Protein AF-A0A7C8ZEB8-F1 (afdb_monomer_lite)

Organism: Opuntia streptacantha (NCBI:txid393608)

Radius of gyration: 20.17 Å; chains: 1; bounding box: 40×62×38 Å

Sequence (104 aa):
MSINMKTLTQALAKTAAVIEKKVQTTVQEVTGPRALQDYELEDQIGSAGPGLAWKLYSAKPRSGSSQYPNVCVWVVDKRALSEVRTRSGLSKAVEDAFLDMLRA

Foldseek 3Di:
DDDPVVVVVVVVVVVVVVVVVVVVVVVCVVQPDPCVVQKDFDDFPAFDDDVSQWTWTWIAGPDDDDPPGIDIDTDGDLVVVVVVCVVVVHDVVVSVVVVVRVVD

Secondary structure (DSSP, 8-state):
----HHHHHHHHHHHHHHHHHHHHHHHHHHH--HHHHHEEEEEEEEEESGGG-EEEEEEEESSS--S-SSEEEEE--HHHHHHHHHHTT--HHHHHHHHHHHH-

Structure (mmCIF, N/CA/C/O backbone):
data_AF-A0A7C8ZEB8-F1
#
_entry.id   AF-A0A7C8ZEB8-F1
#
loop_
_atom_site.group_PDB
_atom_site.id
_atom_site.type_symbol
_atom_site.label_atom_id
_atom_site.label_alt_id
_atom_site.label_comp_id
_atom_site.label_asym_id
_atom_site.label_entity_id
_atom_site.label_seq_id
_atom_site.pdbx_PDB_ins_code
_atom_site.Cartn_x
_atom_site.Cartn_y
_atom_site.Cartn_z
_atom_site.occupancy
_atom_site.B_iso_or_equiv
_atom_site.auth_seq_id
_atom_site.auth_comp_id
_atom_site.auth_asym_id
_atom_site.auth_atom_id
_atom_site.pdbx_PDB_model_num
ATOM 1 N N . MET A 1 1 ? 5.022 51.184 18.020 1.00 43.72 1 MET A N 1
ATOM 2 C CA . MET A 1 1 ? 4.784 49.731 18.175 1.00 43.72 1 MET A CA 1
ATOM 3 C C . MET A 1 1 ? 5.180 49.069 16.866 1.00 43.72 1 MET A C 1
ATOM 5 O O . MET A 1 1 ? 4.497 49.269 15.872 1.00 43.72 1 MET A O 1
ATOM 9 N N . SER A 1 2 ? 6.350 48.432 16.817 1.00 53.31 2 SER A N 1
ATOM 10 C CA . SER A 1 2 ? 6.947 47.894 15.589 1.00 53.31 2 SER A CA 1
ATOM 11 C C . SER A 1 2 ? 6.371 46.523 15.239 1.00 53.31 2 SER A C 1
ATOM 13 O O . SER A 1 2 ? 6.195 45.661 16.098 1.00 53.31 2 SER A O 1
ATOM 15 N N . ILE A 1 3 ? 6.088 46.323 13.953 1.00 53.75 3 ILE A N 1
ATOM 16 C CA . ILE A 1 3 ? 5.699 45.026 13.401 1.00 53.75 3 ILE A CA 1
ATOM 17 C C . ILE A 1 3 ? 6.914 44.099 13.509 1.00 53.75 3 ILE A C 1
ATOM 19 O O . ILE A 1 3 ? 7.978 44.377 12.956 1.00 53.75 3 ILE A O 1
ATOM 23 N N . ASN A 1 4 ? 6.773 43.006 14.260 1.00 65.94 4 ASN A N 1
ATOM 24 C CA . ASN A 1 4 ? 7.825 42.011 14.429 1.00 65.94 4 ASN A CA 1
ATOM 25 C C . ASN A 1 4 ? 7.970 41.197 13.132 1.00 65.94 4 ASN A C 1
ATOM 27 O O . ASN A 1 4 ? 7.222 40.257 12.866 1.00 65.94 4 ASN A O 1
ATOM 31 N N . MET A 1 5 ? 8.945 41.584 12.311 1.00 53.94 5 MET A N 1
ATOM 32 C CA . MET A 1 5 ? 9.230 40.999 10.996 1.00 53.94 5 MET A CA 1
ATOM 33 C C . MET A 1 5 ? 9.432 39.477 11.042 1.00 53.94 5 MET A C 1
ATOM 35 O O . MET A 1 5 ? 9.059 38.780 10.106 1.00 53.94 5 MET A O 1
ATOM 39 N N . LYS A 1 6 ? 9.940 38.935 12.159 1.00 62.06 6 LYS A N 1
ATOM 40 C CA . LYS A 1 6 ? 10.154 37.487 12.329 1.00 62.06 6 LYS A CA 1
ATOM 41 C C . LYS A 1 6 ? 8.838 36.704 12.337 1.00 62.06 6 LYS A C 1
ATOM 43 O O . LYS A 1 6 ? 8.773 35.593 11.818 1.00 62.06 6 LYS A O 1
ATOM 48 N N . THR A 1 7 ? 7.781 37.292 12.890 1.00 65.31 7 THR A N 1
ATOM 49 C CA . THR A 1 7 ? 6.462 36.660 13.002 1.00 65.31 7 THR A CA 1
ATOM 50 C C . THR A 1 7 ? 5.731 36.654 11.658 1.00 65.31 7 THR A C 1
ATOM 52 O O . THR A 1 7 ? 5.077 35.669 11.319 1.00 65.31 7 THR A O 1
ATOM 55 N N . LEU A 1 8 ? 5.907 37.708 10.852 1.00 60.00 8 LEU A N 1
ATOM 56 C CA . LEU A 1 8 ? 5.341 37.801 9.503 1.00 60.00 8 LEU A CA 1
ATOM 57 C C . LEU A 1 8 ? 5.987 36.788 8.546 1.00 60.00 8 LEU A C 1
ATOM 59 O O . LEU A 1 8 ? 5.278 36.076 7.836 1.00 60.00 8 LEU A O 1
ATOM 63 N N . THR A 1 9 ? 7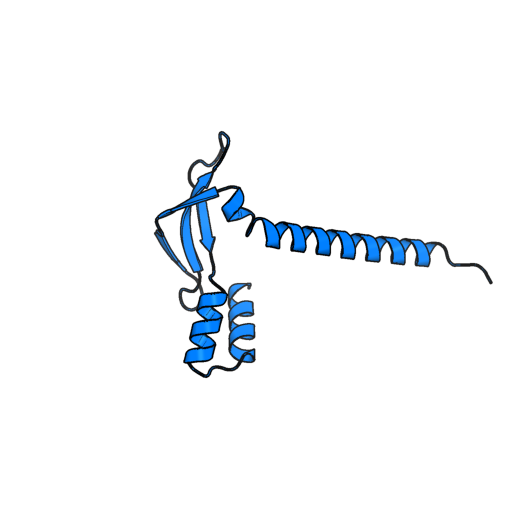.316 36.651 8.580 1.00 68.12 9 THR A N 1
ATOM 64 C CA . THR A 1 9 ? 8.035 35.671 7.748 1.00 68.12 9 THR A CA 1
ATOM 65 C C . THR A 1 9 ? 7.645 34.235 8.102 1.00 68.12 9 THR A C 1
ATOM 67 O O . THR A 1 9 ? 7.463 33.403 7.215 1.00 68.12 9 THR A O 1
ATOM 70 N N . GLN A 1 10 ? 7.442 33.939 9.390 1.00 64.38 10 GLN A N 1
ATOM 71 C CA . GLN A 1 10 ?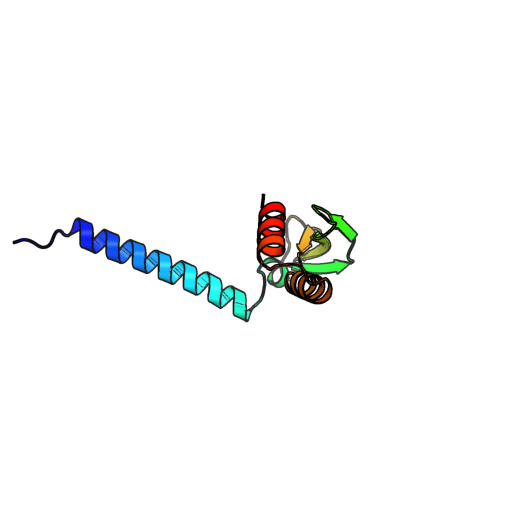 6.997 32.618 9.831 1.00 64.38 10 GLN A CA 1
ATOM 72 C C . GLN A 1 10 ? 5.555 32.313 9.395 1.00 64.38 10 GLN A C 1
ATOM 74 O O . GLN A 1 10 ? 5.261 31.183 9.001 1.00 64.38 10 GLN A O 1
ATOM 79 N N . ALA A 1 11 ? 4.658 33.303 9.440 1.00 63.06 11 ALA A N 1
ATOM 80 C CA . ALA A 1 11 ? 3.286 33.152 8.959 1.00 63.06 11 ALA A CA 1
ATOM 81 C C . ALA A 1 11 ? 3.242 32.913 7.440 1.00 63.06 11 ALA A C 1
ATOM 83 O O . ALA A 1 11 ? 2.512 32.034 6.978 1.00 63.06 11 ALA A O 1
ATOM 84 N N . LEU A 1 12 ? 4.076 33.620 6.670 1.00 58.91 12 LEU A N 1
ATOM 85 C CA . LEU A 1 12 ? 4.182 33.426 5.224 1.00 58.91 12 LEU A CA 1
ATOM 86 C C . LEU A 1 12 ? 4.733 32.033 4.880 1.00 58.91 12 LEU A C 1
ATOM 88 O O . LEU A 1 12 ? 4.142 31.329 4.066 1.00 58.91 12 LEU A O 1
ATOM 92 N N . ALA A 1 13 ? 5.796 31.591 5.561 1.00 60.62 13 ALA A N 1
ATOM 93 C CA . ALA A 1 13 ? 6.385 30.265 5.364 1.00 60.62 13 ALA A CA 1
ATOM 94 C C . ALA A 1 13 ? 5.402 29.129 5.695 1.00 60.62 13 ALA A C 1
ATOM 96 O O . ALA A 1 13 ? 5.291 28.159 4.947 1.00 60.62 13 ALA A O 1
ATOM 97 N N . LYS A 1 14 ? 4.628 29.262 6.782 1.00 56.91 14 LYS A N 1
ATOM 98 C CA . LYS A 1 14 ? 3.572 28.296 7.123 1.00 56.91 14 LYS A CA 1
ATOM 99 C C . LYS A 1 14 ? 2.468 28.259 6.067 1.00 56.91 14 LYS A C 1
ATOM 101 O O . LYS A 1 14 ? 1.987 27.182 5.732 1.00 56.91 14 LYS A O 1
ATOM 106 N N . THR A 1 15 ? 2.081 29.414 5.530 1.00 56.34 15 THR A N 1
ATOM 107 C CA . THR A 1 15 ? 1.036 29.495 4.500 1.00 56.34 15 THR A CA 1
ATOM 108 C C . THR A 1 15 ? 1.518 28.893 3.177 1.00 56.34 15 THR A C 1
ATOM 110 O O . THR A 1 15 ? 0.782 28.127 2.564 1.00 56.34 15 THR A O 1
ATOM 113 N N . ALA A 1 16 ? 2.774 29.138 2.789 1.00 49.50 16 ALA A N 1
ATOM 114 C CA . ALA A 1 16 ? 3.401 28.527 1.617 1.00 49.50 16 ALA A CA 1
ATOM 115 C C . ALA A 1 16 ? 3.459 26.993 1.726 1.00 49.50 16 ALA A C 1
ATOM 117 O O . ALA A 1 16 ? 3.018 26.303 0.812 1.00 49.50 16 ALA A O 1
ATOM 118 N N . ALA A 1 17 ? 3.871 26.453 2.877 1.00 56.06 17 ALA A N 1
ATOM 119 C CA . ALA A 1 17 ? 3.892 25.007 3.112 1.00 56.06 17 ALA A CA 1
ATOM 120 C C . ALA A 1 17 ? 2.487 24.368 3.059 1.00 56.06 17 ALA A C 1
ATOM 122 O O . ALA A 1 17 ? 2.314 23.248 2.577 1.00 56.06 17 ALA A O 1
ATOM 123 N N . VAL A 1 18 ? 1.455 25.078 3.531 1.00 57.09 18 VAL A N 1
ATOM 124 C CA . VAL A 1 18 ? 0.057 24.620 3.433 1.00 57.09 18 VAL A CA 1
ATOM 125 C C . VAL A 1 18 ? -0.435 24.639 1.983 1.00 57.09 18 VAL A C 1
ATOM 127 O O . VAL A 1 18 ? -1.178 23.740 1.586 1.00 57.09 18 VAL A O 1
ATOM 130 N N . ILE A 1 19 ? -0.019 25.628 1.189 1.00 52.06 19 ILE A N 1
ATOM 131 C CA . ILE A 1 19 ? -0.347 25.723 -0.238 1.00 52.06 19 ILE A CA 1
ATOM 132 C C . ILE A 1 19 ? 0.352 24.608 -1.023 1.00 52.06 19 ILE A C 1
ATOM 134 O O . ILE A 1 19 ? -0.320 23.904 -1.769 1.00 52.06 19 ILE A O 1
ATOM 138 N N . GLU A 1 20 ? 1.646 24.368 -0.806 1.00 53.22 20 GLU A N 1
ATOM 139 C CA . GLU A 1 20 ? 2.385 23.264 -1.438 1.00 53.22 20 GLU A CA 1
ATOM 140 C C . GLU A 1 20 ? 1.763 21.903 -1.120 1.00 53.22 20 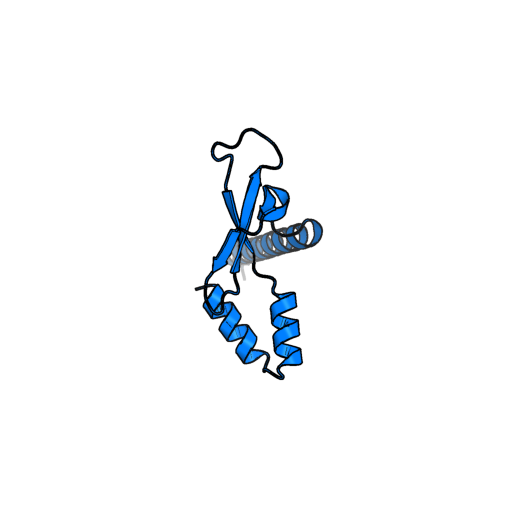GLU A C 1
ATOM 142 O O . GLU A 1 20 ? 1.534 21.099 -2.024 1.00 53.22 20 GLU A O 1
ATOM 147 N N . LYS A 1 21 ? 1.397 21.674 0.147 1.00 52.94 21 LYS A N 1
ATOM 148 C CA . LYS A 1 21 ? 0.707 20.448 0.561 1.00 52.94 21 LYS A CA 1
ATOM 149 C C . LYS A 1 21 ? -0.643 20.298 -0.140 1.00 52.94 21 LYS A C 1
ATOM 151 O O . LYS A 1 21 ? -0.973 19.200 -0.578 1.00 52.94 21 LYS A O 1
ATOM 156 N N . LYS A 1 22 ? -1.409 21.390 -0.272 1.00 51.56 22 LYS A N 1
ATOM 157 C CA . LYS A 1 22 ? -2.689 21.384 -0.996 1.00 51.56 22 LYS A CA 1
ATOM 158 C C . LYS A 1 22 ? -2.508 21.103 -2.489 1.00 51.56 22 LYS A C 1
ATOM 160 O O . LYS A 1 22 ? -3.283 20.326 -3.036 1.00 51.56 22 LYS A O 1
ATOM 165 N N . VAL A 1 23 ? -1.482 21.671 -3.121 1.00 44.22 23 VAL A N 1
ATOM 166 C CA . VAL A 1 23 ? -1.156 21.450 -4.540 1.00 44.22 23 VAL A CA 1
ATOM 167 C C . VAL A 1 23 ? -0.703 20.011 -4.790 1.00 44.22 23 VAL A C 1
ATOM 169 O O . VAL A 1 23 ? -1.130 19.389 -5.756 1.00 44.22 23 VAL A O 1
ATOM 172 N N . GLN A 1 24 ? 0.096 19.433 -3.893 1.00 46.09 24 GLN A N 1
ATOM 173 C CA . GLN A 1 24 ? 0.471 18.019 -3.972 1.00 46.09 24 GLN A CA 1
ATOM 174 C C . GLN A 1 24 ? -0.758 17.109 -3.848 1.00 46.09 24 GLN A C 1
ATOM 176 O O . GLN A 1 24 ? -0.889 16.158 -4.617 1.00 46.09 24 GLN A O 1
ATOM 181 N N . THR A 1 25 ? -1.693 17.425 -2.943 1.00 48.59 25 THR A N 1
ATOM 182 C CA . THR A 1 25 ? -2.936 16.651 -2.815 1.00 48.59 25 THR A CA 1
ATOM 183 C C . THR A 1 25 ? -3.870 16.791 -4.019 1.00 48.59 25 THR A C 1
ATOM 185 O O . THR A 1 25 ? -4.444 15.787 -4.426 1.00 48.59 25 THR A O 1
ATOM 188 N N . THR A 1 26 ? -4.001 17.973 -4.634 1.00 44.91 26 THR A N 1
ATOM 189 C CA . THR A 1 26 ? -4.892 18.155 -5.797 1.00 44.91 26 THR A CA 1
ATOM 190 C C . THR A 1 26 ? -4.313 17.581 -7.088 1.00 44.91 26 THR A C 1
ATOM 192 O O . THR A 1 26 ? -5.063 17.052 -7.903 1.00 44.91 26 THR A O 1
ATOM 195 N N . VAL A 1 27 ? -2.988 17.601 -7.276 1.00 44.03 27 VAL A N 1
ATOM 196 C CA . VAL A 1 27 ? -2.351 16.913 -8.415 1.00 44.03 27 VAL A CA 1
ATOM 197 C C . VAL A 1 27 ? -2.557 15.399 -8.307 1.00 44.03 27 VAL A C 1
ATOM 199 O O . VAL A 1 27 ? -2.867 14.749 -9.300 1.00 44.03 27 VAL A O 1
ATOM 202 N N . GLN A 1 28 ? -2.476 14.839 -7.099 1.00 45.47 28 GLN A N 1
ATOM 203 C CA . GLN A 1 28 ? -2.698 13.411 -6.870 1.00 45.47 28 GLN A CA 1
ATOM 204 C C . GLN A 1 28 ? -4.167 12.977 -7.055 1.00 45.47 28 GLN A C 1
ATOM 206 O O . GLN A 1 28 ? -4.417 11.818 -7.387 1.00 45.47 28 GLN A O 1
ATOM 211 N N . GLU A 1 29 ? -5.138 13.881 -6.886 1.00 46.97 29 GLU A N 1
ATOM 212 C CA . GLU A 1 29 ? -6.555 13.604 -7.178 1.00 46.97 29 GLU A CA 1
ATOM 213 C C . GLU A 1 29 ? -6.855 13.497 -8.681 1.00 46.97 29 GLU A C 1
ATOM 215 O O . GLU A 1 29 ? -7.721 12.716 -9.066 1.00 46.97 29 GLU A O 1
ATOM 220 N N . VAL A 1 30 ? -6.142 14.240 -9.537 1.00 49.31 30 VAL A N 1
ATOM 221 C CA . VAL A 1 30 ? -6.439 14.310 -10.982 1.00 49.31 30 VAL A CA 1
ATOM 222 C C . VAL A 1 30 ? -5.731 13.212 -11.786 1.00 49.31 30 VAL A C 1
ATOM 224 O O . VAL A 1 30 ? -6.260 12.765 -12.802 1.00 49.31 30 VAL A O 1
ATOM 227 N N . THR A 1 31 ? -4.569 12.729 -11.336 1.00 47.34 31 THR A N 1
ATOM 228 C CA . THR A 1 31 ? -3.788 11.688 -12.038 1.00 47.34 31 THR A CA 1
ATOM 229 C C . THR A 1 31 ? -3.679 10.360 -11.281 1.00 47.34 31 THR A C 1
ATOM 231 O O . THR A 1 31 ? -3.074 9.409 -11.774 1.00 47.34 31 THR A O 1
ATOM 234 N N . GLY A 1 32 ? -4.294 10.248 -10.102 1.00 58.72 32 GLY A N 1
ATOM 235 C CA . GLY A 1 32 ? -4.265 9.039 -9.278 1.00 58.72 32 GLY A CA 1
ATOM 236 C C . GLY A 1 32 ? -2.950 8.856 -8.502 1.00 58.72 32 GLY A C 1
ATOM 237 O O . GLY A 1 32 ? -2.064 9.707 -8.539 1.00 58.72 32 GLY A O 1
ATOM 238 N N . PRO A 1 33 ? -2.786 7.758 -7.746 1.00 69.75 33 PRO A N 1
ATOM 239 C CA . PRO A 1 33 ? -1.562 7.473 -6.999 1.00 69.75 33 PRO A CA 1
ATOM 240 C C . PRO A 1 33 ? -0.327 7.472 -7.908 1.00 69.75 33 PRO A C 1
ATOM 242 O O . PRO A 1 33 ? -0.324 6.803 -8.935 1.00 69.75 33 PRO A O 1
ATOM 245 N N . ARG A 1 34 ? 0.748 8.159 -7.503 1.00 68.81 34 ARG A N 1
ATOM 246 C CA . ARG A 1 34 ? 1.990 8.298 -8.289 1.00 68.81 34 ARG A CA 1
ATOM 247 C C . ARG A 1 34 ? 2.566 6.958 -8.770 1.00 68.81 34 ARG A C 1
ATOM 249 O O . ARG A 1 34 ? 3.001 6.847 -9.907 1.00 68.81 34 ARG A O 1
ATOM 256 N N . ALA A 1 35 ? 2.458 5.911 -7.949 1.00 69.38 35 ALA A N 1
ATOM 257 C CA . ALA A 1 35 ? 2.860 4.559 -8.333 1.00 69.38 35 ALA A CA 1
ATOM 258 C C . ALA A 1 35 ? 2.096 4.008 -9.556 1.00 69.38 35 ALA A C 1
ATOM 260 O O . ALA A 1 35 ? 2.679 3.269 -10.333 1.00 69.38 35 ALA A O 1
ATOM 261 N N . LEU A 1 36 ? 0.827 4.381 -9.759 1.00 75.19 36 LEU A N 1
ATOM 262 C CA . LEU A 1 36 ? 0.032 3.969 -10.928 1.00 75.19 36 LEU A CA 1
ATOM 263 C C . LEU A 1 36 ? 0.318 4.813 -12.180 1.00 75.19 36 LEU A C 1
ATOM 265 O O . LEU A 1 36 ? -0.025 4.408 -13.293 1.00 75.19 36 LEU A O 1
ATOM 269 N N . GLN A 1 37 ? 0.921 5.990 -11.996 1.00 80.00 37 GLN A N 1
ATOM 270 C CA . GLN A 1 37 ? 1.359 6.858 -13.090 1.00 80.00 37 GLN A CA 1
ATOM 271 C C . GLN A 1 37 ? 2.705 6.380 -13.639 1.00 80.00 37 GLN A C 1
ATOM 273 O O . GLN A 1 37 ? 2.862 6.233 -14.849 1.00 80.00 37 GLN A O 1
ATOM 278 N N . ASP A 1 38 ? 3.642 6.087 -12.734 1.00 81.00 38 ASP A N 1
ATOM 279 C CA . ASP A 1 38 ? 5.017 5.714 -13.074 1.00 81.00 38 ASP A CA 1
ATOM 280 C C . ASP A 1 38 ? 5.137 4.237 -13.487 1.00 81.00 38 ASP A C 1
ATOM 282 O O . ASP A 1 38 ? 5.989 3.885 -14.308 1.00 81.00 38 ASP A O 1
ATOM 286 N N . TYR A 1 39 ? 4.266 3.374 -12.951 1.00 83.88 39 TYR A N 1
ATOM 287 C CA . TYR A 1 39 ? 4.282 1.937 -13.201 1.00 83.88 39 TYR A CA 1
ATOM 288 C C . TYR A 1 39 ? 2.954 1.436 -13.763 1.00 83.88 39 TYR A C 1
ATOM 290 O O . TYR A 1 39 ? 1.862 1.841 -13.360 1.00 83.88 39 TYR A O 1
ATOM 298 N N . GLU A 1 40 ? 3.062 0.514 -14.705 1.00 87.50 40 GLU A N 1
ATOM 299 C CA . GLU A 1 40 ? 1.964 -0.284 -15.211 1.00 87.50 40 GLU A CA 1
ATOM 300 C C . GLU A 1 40 ? 1.844 -1.558 -14.379 1.00 87.50 40 GLU A C 1
ATOM 302 O O . GLU A 1 40 ? 2.795 -2.335 -14.288 1.00 87.50 40 GLU A O 1
ATOM 307 N N . LEU A 1 41 ? 0.688 -1.734 -13.733 1.00 89.50 41 LEU A N 1
ATOM 308 C CA . LEU A 1 41 ? 0.376 -2.953 -12.994 1.00 89.50 41 LEU A CA 1
ATOM 309 C C . LEU A 1 41 ? 0.070 -4.081 -13.982 1.00 89.50 41 LEU A C 1
ATOM 311 O O . LEU A 1 41 ? -0.759 -3.908 -14.873 1.00 89.50 41 LEU A O 1
ATOM 315 N N . GLU A 1 42 ? 0.712 -5.225 -13.784 1.00 89.69 42 GLU A N 1
ATOM 316 C CA . GLU A 1 42 ? 0.467 -6.467 -14.512 1.00 89.69 42 GLU A CA 1
ATOM 317 C C . GLU A 1 42 ? -0.437 -7.373 -13.654 1.00 89.69 42 GLU A C 1
ATOM 319 O O . GLU A 1 42 ? -1.595 -7.042 -13.386 1.00 89.69 42 GLU A O 1
ATOM 324 N N . ASP A 1 43 ? 0.089 -8.500 -13.174 1.00 90.56 43 ASP A N 1
ATOM 325 C CA . ASP A 1 43 ? -0.677 -9.489 -12.424 1.00 90.56 43 ASP A CA 1
ATOM 326 C C . ASP A 1 43 ? -0.706 -9.202 -10.921 1.00 90.56 43 ASP A C 1
ATOM 328 O O . ASP A 1 43 ? 0.284 -8.771 -10.316 1.00 90.56 43 ASP A O 1
ATOM 332 N N . GLN A 1 44 ? -1.838 -9.517 -10.282 1.00 91.50 44 GLN A N 1
ATOM 333 C CA . GLN A 1 44 ? -1.889 -9.601 -8.827 1.00 91.50 44 GLN A CA 1
ATOM 334 C C . GLN A 1 44 ? -1.145 -10.863 -8.378 1.00 91.50 44 GLN A C 1
ATOM 336 O O . GLN A 1 44 ? -1.594 -11.981 -8.618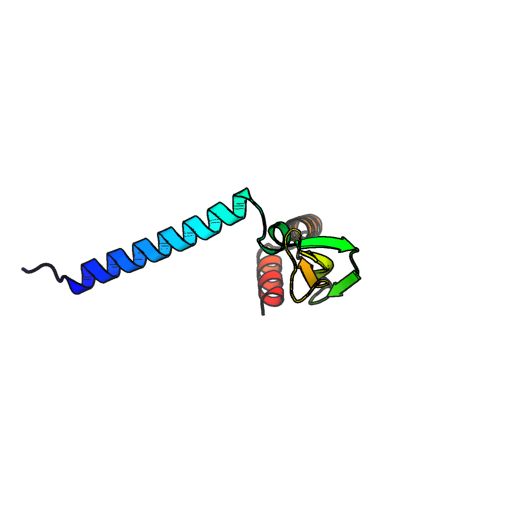 1.00 91.50 44 GLN A O 1
ATOM 341 N N . ILE A 1 45 ? -0.033 -10.676 -7.677 1.00 94.00 45 ILE A N 1
ATOM 342 C CA . ILE A 1 45 ? 0.839 -11.763 -7.221 1.00 94.00 45 ILE A CA 1
ATOM 343 C C . ILE A 1 45 ? 0.573 -12.180 -5.773 1.00 94.00 45 ILE A C 1
ATOM 345 O O . ILE A 1 45 ? 1.084 -13.208 -5.334 1.00 94.00 45 ILE A O 1
ATOM 349 N N . GLY A 1 46 ? -0.219 -11.412 -5.012 1.00 93.38 46 GLY A N 1
ATOM 350 C CA . GLY A 1 46 ? -0.556 -11.834 -3.656 1.00 93.38 46 GLY A CA 1
ATOM 351 C C . GLY A 1 46 ? -1.393 -10.900 -2.784 1.00 93.38 46 GLY A C 1
ATOM 352 O O . GLY A 1 46 ? -1.810 -9.804 -3.174 1.00 93.38 46 GLY A O 1
ATOM 353 N N . SER A 1 47 ? -1.641 -11.452 -1.593 1.00 93.75 47 SER A N 1
ATOM 354 C CA . SER A 1 47 ? -2.142 -10.914 -0.320 1.00 93.75 47 SER A CA 1
ATOM 355 C C . SER A 1 47 ? -1.097 -10.464 0.701 1.00 93.75 47 SER A C 1
ATOM 357 O O . SER A 1 47 ? -0.240 -11.293 0.995 1.00 93.75 47 SER A O 1
ATOM 359 N N . ALA A 1 48 ? -1.165 -9.290 1.338 1.00 91.62 48 ALA A N 1
ATOM 360 C CA . ALA A 1 48 ? -0.351 -9.036 2.534 1.00 91.62 48 ALA A CA 1
ATOM 361 C C . ALA A 1 48 ? -0.986 -8.106 3.578 1.00 91.62 48 ALA A C 1
ATOM 363 O O . ALA A 1 48 ? -2.003 -7.444 3.358 1.00 91.62 48 ALA A O 1
ATOM 364 N N . GLY A 1 49 ? -0.326 -8.076 4.738 1.00 89.00 49 GLY A N 1
ATOM 365 C CA . GLY A 1 49 ? -0.632 -7.221 5.876 1.00 89.00 49 GLY A CA 1
ATOM 366 C C . GLY A 1 49 ? -1.902 -7.610 6.642 1.00 89.00 49 GLY A C 1
ATOM 367 O O . GLY A 1 49 ? -2.501 -8.661 6.386 1.00 89.00 49 GLY A O 1
ATOM 368 N N . PRO A 1 50 ? -2.304 -6.770 7.611 1.00 88.06 50 PRO A N 1
ATOM 369 C CA . PRO A 1 50 ? -3.504 -6.977 8.414 1.00 88.06 50 PRO A CA 1
ATOM 370 C C . PRO A 1 50 ? -4.736 -7.263 7.551 1.00 88.06 50 PRO A C 1
ATOM 372 O O . PRO A 1 50 ? -5.057 -6.511 6.630 1.00 88.06 50 PRO A O 1
ATOM 375 N N . GLY A 1 51 ? -5.412 -8.381 7.826 1.00 86.62 51 GLY A N 1
ATOM 376 C CA . GLY A 1 51 ? -6.617 -8.792 7.098 1.00 86.62 51 GLY A CA 1
ATOM 377 C C . GLY A 1 51 ? -6.418 -9.034 5.598 1.00 86.62 51 GLY A C 1
ATOM 378 O O . GLY A 1 51 ? -7.401 -9.015 4.864 1.00 86.62 51 GLY A O 1
ATOM 379 N N . LEU A 1 52 ? -5.173 -9.228 5.136 1.00 88.25 52 LEU A N 1
ATOM 380 C CA . LEU A 1 52 ? -4.822 -9.350 3.714 1.00 88.25 52 LEU A CA 1
ATOM 381 C C . LEU A 1 52 ? -5.284 -8.144 2.874 1.00 88.25 52 LEU A C 1
ATOM 383 O O . LEU A 1 52 ? -5.599 -8.282 1.690 1.00 88.25 52 LEU A O 1
ATOM 387 N N . ALA A 1 53 ? -5.346 -6.961 3.493 1.00 90.62 53 ALA A N 1
ATOM 388 C CA . ALA A 1 53 ? -5.878 -5.759 2.862 1.00 90.62 53 ALA A CA 1
ATOM 389 C C . ALA A 1 53 ? -4.965 -5.191 1.764 1.00 90.62 53 ALA A C 1
ATOM 391 O O . ALA A 1 53 ? -5.451 -4.497 0.869 1.00 90.62 53 ALA A O 1
ATOM 392 N N . TRP A 1 54 ? -3.662 -5.485 1.809 1.00 92.69 54 TRP A N 1
ATOM 393 C CA . TRP A 1 54 ? -2.739 -5.099 0.750 1.00 92.69 54 TRP A CA 1
ATOM 394 C C . TRP A 1 54 ? -2.789 -6.114 -0.381 1.00 92.69 54 TRP A C 1
ATOM 396 O O . TRP A 1 54 ? -2.487 -7.293 -0.196 1.00 92.69 54 TRP A O 1
ATOM 406 N N . LYS A 1 55 ? -3.126 -5.639 -1.576 1.00 92.88 55 LYS A N 1
ATOM 407 C CA . LYS A 1 55 ? -2.964 -6.401 -2.809 1.00 92.88 55 LYS A CA 1
ATOM 408 C C . LYS A 1 55 ? -1.594 -6.089 -3.394 1.00 92.88 55 LYS A C 1
ATOM 410 O O . LYS A 1 55 ? -1.260 -4.921 -3.601 1.00 92.88 55 LYS A O 1
ATOM 415 N N . LEU A 1 56 ? -0.810 -7.129 -3.641 1.00 93.25 56 LEU A N 1
ATOM 416 C CA . LEU A 1 56 ? 0.487 -7.020 -4.293 1.00 93.25 56 LEU A CA 1
ATOM 417 C C . LEU A 1 56 ? 0.321 -7.240 -5.788 1.00 93.25 56 LEU A C 1
ATOM 419 O O . LEU A 1 56 ? -0.230 -8.261 -6.202 1.00 93.25 56 LEU A O 1
ATOM 423 N N . TYR A 1 57 ? 0.848 -6.318 -6.576 1.00 92.94 57 TYR A N 1
ATOM 424 C CA . TYR A 1 57 ? 0.877 -6.406 -8.027 1.00 92.94 57 TYR A CA 1
ATOM 425 C C . TYR A 1 57 ? 2.318 -6.428 -8.511 1.00 92.94 57 TYR A C 1
ATOM 427 O O . TYR A 1 57 ? 3.143 -5.635 -8.049 1.00 92.94 57 TYR A O 1
ATOM 435 N N . SER A 1 58 ? 2.612 -7.317 -9.455 1.00 92.06 58 SER A N 1
ATOM 436 C CA . SER A 1 58 ? 3.803 -7.159 -10.281 1.00 92.06 58 SER A CA 1
ATOM 437 C C . SER A 1 58 ? 3.591 -5.960 -11.194 1.00 92.06 58 SER A C 1
ATOM 439 O O . SER A 1 58 ? 2.480 -5.741 -11.676 1.00 92.06 58 SER A O 1
ATOM 441 N N . ALA A 1 59 ? 4.615 -5.138 -11.381 1.00 91.56 59 ALA A N 1
ATOM 442 C CA . ALA A 1 59 ? 4.504 -3.953 -12.209 1.00 91.56 59 ALA A CA 1
ATOM 443 C C . ALA A 1 59 ? 5.817 -3.631 -12.916 1.00 91.56 59 ALA A C 1
ATOM 445 O O . ALA A 1 59 ? 6.909 -3.965 -12.437 1.00 91.56 59 ALA A O 1
ATOM 446 N N . LYS A 1 60 ? 5.693 -2.924 -14.039 1.00 89.94 60 LYS A N 1
ATOM 447 C CA . LYS A 1 60 ? 6.813 -2.464 -14.862 1.00 89.94 60 LYS A CA 1
ATOM 448 C C . LYS A 1 60 ? 6.764 -0.953 -15.052 1.00 89.94 60 LYS A C 1
ATOM 450 O O . LYS A 1 60 ? 5.680 -0.374 -15.053 1.00 89.94 60 LYS A O 1
ATOM 455 N N . PRO A 1 61 ? 7.915 -0.279 -15.184 1.00 87.25 61 PRO A N 1
ATOM 456 C CA . PRO A 1 61 ? 7.951 1.155 -15.450 1.00 87.25 61 PRO A CA 1
ATOM 457 C C . PRO A 1 61 ? 7.281 1.458 -16.796 1.00 87.25 61 PRO A C 1
ATOM 459 O O . PRO A 1 61 ? 7.584 0.820 -17.803 1.00 87.25 61 PRO A O 1
ATOM 462 N N . ARG A 1 62 ? 6.378 2.442 -16.819 1.00 83.62 62 ARG A N 1
ATOM 463 C CA . ARG A 1 62 ? 5.583 2.780 -18.012 1.00 83.62 62 ARG A CA 1
ATOM 464 C C . ARG A 1 62 ? 6.398 3.539 -19.072 1.00 83.62 62 ARG A C 1
ATOM 466 O O . ARG A 1 62 ? 6.036 3.548 -20.244 1.00 83.62 62 ARG A O 1
ATOM 473 N N . SER A 1 63 ? 7.498 4.184 -18.676 1.00 75.81 63 SER A N 1
ATOM 474 C CA . SER A 1 63 ? 8.402 4.901 -19.581 1.00 75.81 63 SER A CA 1
ATOM 475 C C . SER A 1 63 ? 9.848 4.875 -19.077 1.00 75.81 63 SER A C 1
ATOM 477 O O . SER A 1 63 ? 10.103 5.067 -17.888 1.00 75.81 63 SER A O 1
ATOM 479 N N . GLY A 1 64 ? 10.792 4.678 -20.001 1.00 69.38 64 GLY A N 1
ATOM 480 C CA . GLY A 1 64 ? 12.235 4.724 -19.750 1.00 69.38 64 GLY A CA 1
ATOM 481 C C . GL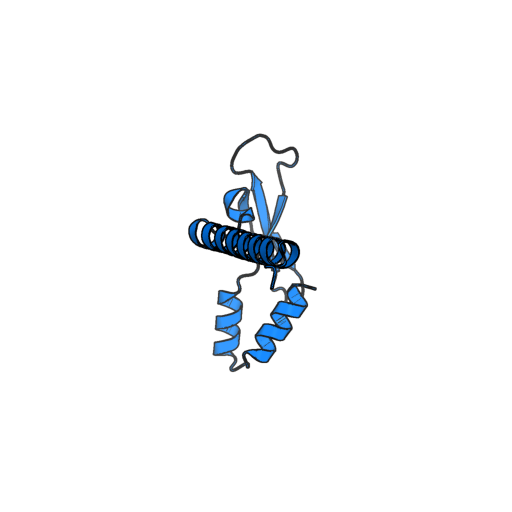Y A 1 64 ? 12.866 3.401 -19.299 1.00 69.38 64 GLY A C 1
ATOM 482 O O . GLY A 1 64 ? 12.207 2.477 -18.827 1.00 69.38 64 GLY A O 1
ATOM 483 N N . SER A 1 65 ? 14.190 3.314 -19.444 1.00 64.38 65 SER A N 1
ATOM 484 C CA . SER A 1 65 ? 14.991 2.236 -18.866 1.00 64.38 65 SER A CA 1
ATOM 485 C C . SER A 1 65 ? 15.134 2.467 -17.359 1.00 64.38 65 SER A C 1
ATOM 487 O O . SER A 1 65 ? 15.965 3.267 -16.927 1.00 64.38 65 SER A O 1
ATOM 489 N N . SER A 1 66 ? 14.317 1.792 -16.552 1.00 73.81 66 SER A N 1
ATOM 490 C CA . SER A 1 66 ? 14.526 1.743 -15.102 1.00 73.81 66 SER A CA 1
ATOM 491 C C . SER A 1 66 ? 15.663 0.780 -14.773 1.00 73.81 66 SER A C 1
ATOM 493 O O . SER A 1 66 ? 15.772 -0.291 -15.370 1.00 73.81 66 SER A O 1
ATOM 495 N N . GLN A 1 67 ? 16.463 1.122 -13.763 1.00 76.44 67 GLN A N 1
ATOM 496 C CA . GLN A 1 67 ? 17.430 0.197 -13.164 1.00 76.44 67 GLN A CA 1
ATOM 497 C C . GLN A 1 67 ? 16.744 -1.066 -12.609 1.00 76.44 67 GLN A C 1
ATOM 499 O O . GLN A 1 67 ? 17.356 -2.130 -12.555 1.00 76.44 67 GLN A O 1
ATOM 504 N N . TYR A 1 68 ? 15.465 -0.953 -12.235 1.00 75.94 68 TYR A N 1
ATOM 505 C CA . TYR A 1 68 ? 14.638 -2.051 -11.749 1.00 75.94 68 TYR A CA 1
ATOM 506 C C . TYR A 1 68 ? 13.466 -2.265 -12.715 1.00 75.94 68 TYR A C 1
ATOM 508 O O . TYR A 1 68 ? 12.473 -1.536 -12.639 1.00 75.94 68 TYR A O 1
ATOM 516 N N . PRO A 1 69 ? 13.580 -3.224 -13.652 1.00 79.44 69 PRO A N 1
ATOM 517 C CA . PRO A 1 69 ? 12.558 -3.452 -14.670 1.00 79.44 69 PRO A CA 1
ATOM 518 C C . PRO A 1 69 ? 11.295 -4.106 -14.102 1.00 79.44 69 PRO A C 1
ATOM 520 O O . PRO A 1 69 ? 10.221 -3.900 -14.650 1.00 79.44 69 PRO A O 1
ATOM 523 N N . ASN A 1 70 ? 11.417 -4.847 -12.997 1.00 86.88 70 ASN A N 1
ATOM 524 C CA . ASN A 1 70 ? 10.299 -5.476 -12.304 1.00 86.88 70 ASN A CA 1
ATOM 525 C C . ASN A 1 70 ? 10.219 -4.920 -10.885 1.00 86.88 70 ASN A C 1
ATOM 527 O O . ASN A 1 70 ? 11.188 -5.008 -10.126 1.00 86.88 70 ASN A O 1
ATOM 531 N N . VAL A 1 71 ? 9.063 -4.376 -10.521 1.00 89.50 71 VAL A N 1
ATOM 532 C CA . VAL A 1 71 ? 8.782 -3.889 -9.169 1.00 89.50 71 VAL A CA 1
ATOM 533 C C . VAL A 1 71 ? 7.509 -4.532 -8.630 1.00 89.50 71 VAL A C 1
ATOM 535 O O . VAL A 1 71 ? 6.700 -5.083 -9.374 1.00 89.50 71 VAL A O 1
ATOM 538 N N . CYS A 1 72 ? 7.335 -4.468 -7.313 1.00 91.31 72 CYS A N 1
ATOM 539 C CA . CYS A 1 72 ? 6.119 -4.906 -6.645 1.00 91.31 72 CYS A CA 1
ATOM 540 C C . CYS A 1 72 ? 5.392 -3.685 -6.084 1.00 91.31 72 CYS A C 1
ATOM 542 O O . CYS A 1 72 ? 5.915 -3.005 -5.200 1.00 91.31 72 CYS A O 1
ATOM 544 N N . VAL A 1 73 ? 4.181 -3.420 -6.566 1.00 90.81 73 VAL A N 1
ATOM 545 C CA . VAL A 1 73 ? 3.350 -2.307 -6.096 1.00 90.81 73 VAL A CA 1
ATOM 546 C C . VAL A 1 73 ? 2.307 -2.835 -5.123 1.00 90.81 73 VAL A C 1
ATOM 548 O O . VAL A 1 73 ? 1.578 -3.781 -5.412 1.00 90.81 73 VAL A O 1
ATOM 551 N N . TRP A 1 74 ? 2.245 -2.207 -3.955 1.00 92.06 74 TRP A N 1
ATOM 552 C CA . TRP A 1 74 ? 1.299 -2.540 -2.900 1.00 92.06 74 TRP A CA 1
ATOM 553 C C . TRP A 1 74 ? 0.136 -1.558 -2.956 1.00 92.06 74 TRP A C 1
ATOM 555 O O . TRP A 1 74 ? 0.326 -0.347 -2.831 1.00 92.06 74 TRP A O 1
ATOM 565 N N . VAL A 1 75 ? -1.072 -2.077 -3.151 1.00 90.31 75 VAL A N 1
ATOM 566 C CA . VAL A 1 75 ? -2.281 -1.268 -3.312 1.00 90.31 75 VAL A CA 1
ATOM 567 C C . VAL A 1 75 ? -3.305 -1.663 -2.259 1.00 90.31 75 VAL A C 1
ATOM 569 O O . VAL A 1 75 ? -3.603 -2.841 -2.073 1.00 90.31 75 VAL A O 1
ATOM 572 N N . VAL A 1 76 ? -3.879 -0.659 -1.598 1.00 90.69 76 VAL A N 1
ATOM 573 C CA . VAL A 1 76 ? -5.046 -0.813 -0.723 1.00 90.69 76 VAL A CA 1
ATOM 574 C C . VAL A 1 76 ? -6.222 -0.095 -1.355 1.00 90.69 76 VAL A C 1
ATOM 576 O O . VAL A 1 76 ? -6.190 1.121 -1.562 1.00 90.69 76 VAL A O 1
ATOM 579 N N . ASP A 1 77 ? -7.284 -0.850 -1.616 1.00 88.31 77 ASP A N 1
ATOM 580 C CA . ASP A 1 77 ? -8.556 -0.302 -2.065 1.00 88.31 77 ASP A CA 1
ATOM 581 C C . ASP A 1 77 ? -9.380 0.152 -0.855 1.00 88.31 77 ASP A C 1
ATOM 583 O O . ASP A 1 77 ? -10.137 -0.609 -0.248 1.00 88.31 77 ASP A O 1
ATOM 587 N N . LYS A 1 78 ? -9.214 1.425 -0.487 1.00 88.56 78 LYS A N 1
ATOM 588 C CA . LYS A 1 78 ? -9.954 2.030 0.628 1.00 88.56 78 LYS A CA 1
ATOM 589 C C . LYS A 1 78 ? -11.462 2.014 0.393 1.00 88.56 78 LYS A C 1
ATOM 591 O O . LYS A 1 78 ? -12.210 1.876 1.352 1.00 88.56 78 LYS A O 1
ATOM 596 N N . ARG A 1 79 ? -11.914 2.128 -0.861 1.00 87.75 79 ARG A N 1
ATOM 597 C CA . ARG A 1 79 ? -13.344 2.133 -1.182 1.00 87.75 79 ARG A CA 1
ATOM 598 C C . ARG A 1 79 ? -13.951 0.762 -0.919 1.00 87.75 79 ARG A C 1
ATOM 600 O O . ARG A 1 79 ? -14.975 0.684 -0.244 1.00 87.75 79 ARG A O 1
ATOM 607 N N . ALA A 1 80 ? -13.295 -0.301 -1.379 1.00 86.69 80 ALA A N 1
ATOM 608 C CA . ALA A 1 80 ? -13.733 -1.663 -1.088 1.00 86.69 80 ALA A CA 1
ATOM 609 C C . ALA A 1 80 ? -13.790 -1.927 0.429 1.00 86.69 80 ALA A C 1
ATOM 611 O O . ALA A 1 80 ? -14.750 -2.527 0.912 1.00 86.69 80 ALA A O 1
ATOM 612 N N . LEU A 1 81 ? -12.819 -1.421 1.201 1.00 87.81 81 LEU A N 1
ATOM 613 C CA . LEU A 1 81 ? -12.842 -1.510 2.667 1.00 87.81 81 LEU A CA 1
ATOM 614 C C . LEU A 1 81 ? -14.039 -0.760 3.280 1.00 87.81 81 LEU A C 1
ATOM 616 O O . LEU A 1 81 ? -14.745 -1.325 4.120 1.00 87.81 81 LEU A O 1
ATOM 620 N N . SER A 1 82 ? -14.329 0.464 2.830 1.00 88.19 82 SER A N 1
ATOM 621 C CA . SER A 1 82 ? -15.483 1.242 3.305 1.00 88.19 82 SER A CA 1
ATOM 622 C C . SER A 1 82 ? -16.830 0.598 2.945 1.00 88.19 82 SER A C 1
ATOM 624 O O . SER A 1 82 ? -17.781 0.654 3.734 1.00 88.19 82 SER A O 1
ATOM 626 N N . GLU A 1 83 ? -16.936 -0.027 1.770 1.00 90.44 83 GLU A N 1
ATOM 627 C CA . GLU A 1 83 ? -18.137 -0.748 1.328 1.00 90.44 83 GLU A CA 1
ATOM 628 C C . GLU A 1 83 ? -18.370 -2.002 2.179 1.00 90.44 83 GLU A C 1
ATOM 630 O O . GLU A 1 83 ? -19.478 -2.212 2.679 1.00 90.44 83 GLU A O 1
ATOM 635 N N . VAL A 1 84 ? -17.318 -2.789 2.435 1.00 87.38 84 VAL A N 1
ATOM 636 C CA . VAL A 1 84 ? -17.383 -3.948 3.338 1.00 87.38 84 VAL A CA 1
ATOM 637 C C . VAL A 1 84 ? -17.765 -3.512 4.748 1.00 87.38 84 VAL A C 1
ATOM 639 O O . VAL A 1 84 ? -18.657 -4.119 5.335 1.00 87.38 84 VAL A O 1
ATOM 642 N N . ARG A 1 85 ? -17.167 -2.437 5.276 1.00 88.69 85 ARG A N 1
ATOM 643 C CA . ARG A 1 85 ? -17.528 -1.884 6.589 1.00 88.69 85 ARG A CA 1
ATOM 644 C C . ARG A 1 85 ? -19.015 -1.553 6.658 1.00 88.69 85 ARG A C 1
ATOM 646 O O . ARG A 1 85 ? -19.694 -1.976 7.590 1.00 88.69 85 ARG A O 1
ATOM 653 N N . THR A 1 86 ? -19.503 -0.792 5.679 1.00 88.88 86 THR A N 1
ATOM 654 C CA . THR A 1 86 ? -20.902 -0.346 5.622 1.00 88.88 86 THR A CA 1
ATOM 655 C C . THR A 1 86 ? -21.854 -1.538 5.543 1.00 88.88 86 THR A C 1
ATOM 657 O O . THR A 1 86 ? -22.838 -1.582 6.275 1.00 88.88 86 THR A O 1
ATOM 660 N N . ARG A 1 87 ? -21.525 -2.545 4.727 1.00 91.69 87 ARG A N 1
ATOM 661 C CA . ARG A 1 87 ? -22.311 -3.779 4.612 1.00 91.69 87 ARG A CA 1
ATOM 662 C C . ARG A 1 87 ? -22.302 -4.614 5.893 1.00 91.69 87 ARG A C 1
ATOM 664 O O . ARG A 1 87 ? -23.319 -5.200 6.238 1.00 91.69 87 ARG A O 1
ATOM 671 N N . SER A 1 88 ? -21.175 -4.662 6.595 1.00 89.81 88 SER A N 1
ATOM 672 C CA . SER A 1 88 ? -21.025 -5.410 7.847 1.00 89.81 88 SER A CA 1
ATOM 673 C C . SER A 1 88 ? -21.548 -4.655 9.077 1.00 89.81 88 SER A C 1
ATOM 675 O O . SER A 1 88 ? -21.422 -5.159 10.188 1.00 89.81 88 SER A O 1
ATOM 677 N N . GLY A 1 89 ? -22.101 -3.446 8.910 1.00 89.62 89 GLY A N 1
ATOM 678 C CA . GLY A 1 89 ? -22.610 -2.630 10.017 1.00 89.62 89 GLY A CA 1
ATOM 679 C C . GLY A 1 89 ? -21.527 -2.150 10.990 1.00 89.62 89 GLY A C 1
ATOM 680 O O . GLY A 1 89 ? -21.832 -1.799 12.128 1.00 89.62 89 GLY A O 1
ATOM 681 N N . LEU A 1 90 ? -20.258 -2.148 10.569 1.00 88.56 90 LEU A N 1
ATOM 682 C CA . LEU A 1 90 ? -19.141 -1.726 11.409 1.00 88.56 90 LEU A CA 1
ATOM 683 C C . LEU A 1 90 ? -19.090 -0.197 11.517 1.00 88.56 90 LEU A C 1
ATOM 685 O O . LEU A 1 90 ? -19.395 0.532 10.569 1.00 88.56 90 LEU A O 1
ATOM 689 N N . SER A 1 91 ? -18.669 0.302 12.680 1.00 90.75 91 SER A N 1
ATOM 690 C CA . SER A 1 91 ? -18.544 1.742 12.898 1.00 90.75 91 SER A CA 1
ATOM 691 C C . SER A 1 91 ? -17.352 2.321 12.131 1.00 90.75 91 SER A C 1
ATOM 693 O O . SER A 1 91 ? -16.365 1.640 11.844 1.00 90.75 91 SER A O 1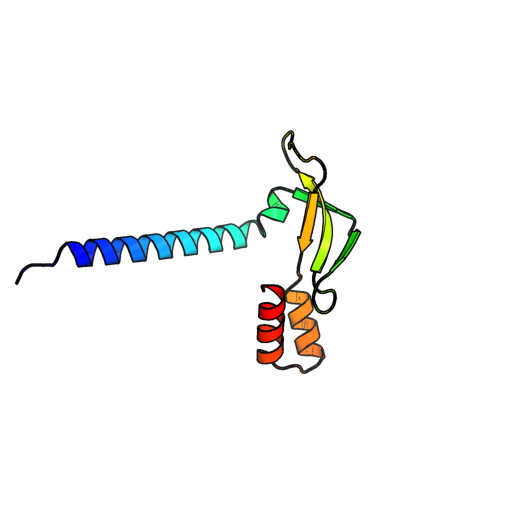
ATOM 695 N N . LYS A 1 92 ? -17.419 3.619 11.820 1.00 90.38 92 LYS A N 1
ATOM 696 C CA . LYS A 1 92 ? -16.306 4.335 11.183 1.00 90.38 92 LYS A CA 1
ATOM 697 C C . LYS A 1 92 ? -15.036 4.341 12.042 1.00 90.38 92 LYS A C 1
ATOM 699 O O . LYS A 1 92 ? -13.953 4.222 11.493 1.00 90.38 92 LYS A O 1
ATOM 704 N N . ALA A 1 93 ? -15.172 4.371 13.367 1.00 91.12 93 ALA A N 1
ATOM 705 C CA . ALA A 1 93 ? -14.030 4.314 14.278 1.00 91.12 93 ALA A CA 1
ATOM 706 C C . ALA A 1 93 ? -13.215 3.016 14.130 1.00 91.12 93 ALA A C 1
ATOM 708 O O . ALA A 1 93 ? -11.992 3.047 14.224 1.00 91.12 93 ALA A O 1
ATOM 709 N N . VAL A 1 94 ? -13.878 1.884 13.861 1.00 89.44 94 VAL A N 1
ATOM 710 C CA . VAL A 1 94 ? -13.195 0.605 13.608 1.00 89.44 94 VAL A CA 1
ATOM 711 C C . VAL A 1 94 ? -12.423 0.646 12.289 1.00 89.44 94 VAL A C 1
ATOM 713 O O . VAL A 1 94 ? -11.295 0.167 12.225 1.00 89.44 94 VAL A O 1
ATOM 716 N N . GLU A 1 95 ? -13.007 1.239 11.246 1.00 89.75 95 GLU A N 1
ATOM 717 C CA . GLU A 1 95 ? -12.322 1.433 9.963 1.00 89.75 95 GLU A CA 1
ATOM 718 C C . GLU A 1 95 ? -11.102 2.343 10.107 1.00 89.75 95 GLU A C 1
ATOM 720 O O . GLU A 1 95 ? -10.033 1.994 9.615 1.00 89.75 95 GLU A O 1
ATOM 725 N N . ASP A 1 96 ? -11.234 3.469 10.806 1.00 90.75 96 ASP A N 1
ATOM 726 C CA . ASP A 1 96 ? -10.128 4.404 11.014 1.00 90.75 96 ASP A CA 1
ATOM 727 C C . ASP A 1 96 ? -8.986 3.736 11.800 1.00 90.75 96 ASP A C 1
ATOM 729 O O . ASP A 1 96 ? -7.835 3.790 11.368 1.00 90.75 96 ASP A O 1
ATOM 733 N N . ALA A 1 97 ? -9.304 2.998 12.871 1.00 90.56 97 ALA A N 1
ATOM 734 C CA . ALA A 1 97 ? -8.317 2.227 13.629 1.00 90.56 97 ALA A CA 1
ATOM 735 C C . ALA A 1 97 ? -7.623 1.149 12.774 1.00 90.56 97 ALA A C 1
ATOM 737 O O . ALA A 1 97 ? -6.417 0.932 12.892 1.00 90.56 97 ALA A O 1
ATOM 738 N N . PHE A 1 98 ? -8.365 0.483 11.885 1.00 89.44 98 PHE A N 1
ATOM 739 C CA . PHE A 1 98 ? -7.797 -0.491 10.955 1.00 89.44 98 PHE A CA 1
ATOM 740 C C . PHE A 1 98 ? -6.891 0.172 9.907 1.00 89.44 98 PHE A C 1
ATOM 742 O O . PHE A 1 98 ? -5.806 -0.329 9.624 1.00 89.44 98 PHE A O 1
ATOM 749 N N . LEU A 1 99 ? -7.292 1.320 9.355 1.00 90.12 99 LEU A N 1
ATOM 750 C CA . LEU A 1 99 ? -6.467 2.089 8.421 1.00 90.12 99 LEU A CA 1
ATOM 751 C C . LEU A 1 99 ? -5.195 2.627 9.082 1.00 90.12 99 LEU A C 1
ATOM 753 O O . LEU A 1 99 ? -4.175 2.730 8.405 1.00 90.12 99 LEU A O 1
ATOM 757 N N . ASP A 1 100 ? -5.238 2.954 10.371 1.00 90.31 100 ASP A N 1
ATOM 758 C CA . ASP A 1 100 ? -4.049 3.341 11.128 1.00 90.31 100 ASP A CA 1
ATOM 759 C C . ASP A 1 100 ? -3.124 2.146 11.375 1.00 90.31 100 ASP A C 1
ATOM 761 O O . ASP A 1 100 ? -1.919 2.270 11.170 1.00 90.31 100 ASP A O 1
ATOM 765 N N . MET A 1 101 ? -3.670 0.963 11.679 1.00 89.19 101 MET A N 1
ATOM 766 C CA . MET A 1 101 ? -2.886 -0.279 11.742 1.00 89.19 101 MET A CA 1
ATOM 767 C C . MET A 1 101 ? -2.222 -0.612 10.400 1.00 89.19 101 MET A C 1
ATOM 769 O O . MET A 1 101 ? -1.096 -1.092 10.381 1.00 89.19 101 MET A O 1
ATOM 773 N N . LEU A 1 102 ? -2.892 -0.352 9.274 1.00 87.88 102 LEU A N 1
ATOM 774 C CA . LEU A 1 102 ? -2.315 -0.575 7.945 1.00 87.88 102 LEU A CA 1
ATOM 775 C C . LEU A 1 102 ? -1.171 0.389 7.604 1.00 87.88 102 LEU A C 1
ATOM 777 O O . LEU A 1 102 ? -0.404 0.092 6.692 1.00 87.88 102 LEU A O 1
ATOM 781 N N . ARG A 1 103 ? -1.091 1.549 8.264 1.00 83.50 103 ARG A N 1
ATOM 782 C CA . ARG A 1 103 ? -0.060 2.573 8.024 1.00 83.50 103 ARG A CA 1
ATOM 783 C C . ARG A 1 103 ? 1.161 2.437 8.936 1.00 83.50 103 ARG A C 1
ATOM 785 O O . ARG A 1 103 ? 2.176 3.050 8.611 1.00 83.50 103 ARG A O 1
ATOM 792 N N . ALA A 1 104 ? 1.017 1.749 10.069 1.00 70.31 104 ALA A N 1
ATOM 793 C CA . ALA A 1 104 ? 2.075 1.511 11.052 1.00 70.31 104 ALA A CA 1
ATOM 794 C C . ALA A 1 104 ? 3.104 0.498 10.534 1.00 70.31 104 ALA A C 1
ATOM 796 O O . ALA A 1 104 ? 4.304 0.724 10.804 1.00 70.31 104 ALA A O 1
#

pLDDT: mean 76.59, std 16.5, range [43.72, 94.0]